Protein AF-A0A9X4QSZ7-F1 (afdb_monomer_lite)

Sequence (183 aa):
MGLTRHLRRLFAAKRQSEEDPERLLNAYIEASSEALRELSVTTKRVQSEGLVILEKMNAVQSEIKTKRDIAEDAARASDAELARRWLEEVHDRNQLYEKLQADAERNRVFAEELLEKQDALSGKIQTAKAVIEQYKARSRRAVSLIAAEQALSDGDSKDVLDQLQADLFLAEAKAELERSRPY

Organism: NCBI:txid1457232

pLDDT: mean 83.5, std 16.27, range [43.16, 98.0]

Structure (mmCIF, N/CA/C/O backbone):
data_AF-A0A9X4QSZ7-F1
#
_entry.id   AF-A0A9X4QSZ7-F1
#
loop_
_atom_site.group_PDB
_atom_site.id
_atom_site.type_symbol
_atom_site.label_atom_id
_atom_site.label_alt_id
_atom_site.label_comp_id
_atom_site.label_asym_id
_atom_site.label_entity_id
_atom_site.label_seq_id
_atom_site.pdbx_PDB_ins_code
_atom_site.Cartn_x
_atom_site.Cartn_y
_atom_site.Cartn_z
_atom_site.occupancy
_atom_site.B_iso_or_equiv
_atom_site.auth_seq_id
_atom_site.auth_comp_id
_atom_site.auth_asym_id
_atom_site.auth_atom_id
_atom_site.pdbx_PDB_model_num
ATOM 1 N N . MET A 1 1 ? 13.954 26.224 -4.984 1.00 43.38 1 MET A N 1
ATOM 2 C CA . MET A 1 1 ? 14.455 26.565 -6.339 1.00 43.38 1 MET A CA 1
ATOM 3 C C . MET A 1 1 ? 14.194 25.365 -7.250 1.00 43.38 1 MET A C 1
ATOM 5 O O . MET A 1 1 ? 15.036 24.491 -7.343 1.00 43.38 1 MET A O 1
ATOM 9 N N . GLY A 1 2 ? 12.967 25.239 -7.769 1.00 43.16 2 GLY A N 1
ATOM 10 C CA . GLY A 1 2 ? 12.361 23.934 -8.091 1.00 43.16 2 GLY A CA 1
ATOM 11 C C . GLY A 1 2 ? 12.649 23.338 -9.475 1.00 43.16 2 GLY A C 1
ATOM 12 O O . GLY A 1 2 ? 12.826 24.066 -10.451 1.00 43.16 2 GLY A O 1
ATOM 13 N N . LEU A 1 3 ? 12.596 21.998 -9.527 1.00 57.00 3 LEU A N 1
ATOM 14 C CA . LEU A 1 3 ? 12.658 21.091 -10.690 1.00 57.00 3 LEU A CA 1
ATOM 15 C C . LEU A 1 3 ? 11.812 21.535 -11.892 1.00 57.00 3 LEU A C 1
ATOM 17 O O . LEU A 1 3 ? 12.214 21.356 -13.039 1.00 57.00 3 LEU A O 1
ATOM 21 N N . THR A 1 4 ? 10.690 22.213 -11.652 1.00 57.81 4 THR A N 1
ATOM 22 C CA . THR A 1 4 ? 9.858 22.811 -12.705 1.00 57.81 4 THR A CA 1
ATOM 23 C C . THR A 1 4 ? 10.611 23.846 -13.538 1.00 57.81 4 THR A C 1
ATOM 25 O O . THR A 1 4 ? 10.361 23.959 -14.732 1.00 57.81 4 THR A O 1
ATOM 28 N N . ARG A 1 5 ? 11.589 24.563 -12.970 1.00 57.38 5 ARG A N 1
ATOM 29 C CA . ARG A 1 5 ? 12.468 25.485 -13.711 1.00 57.38 5 ARG A CA 1
ATOM 30 C C . ARG A 1 5 ? 13.513 24.749 -14.549 1.00 57.38 5 ARG A C 1
ATOM 32 O O . ARG A 1 5 ? 13.945 25.301 -15.555 1.00 57.38 5 ARG A O 1
ATOM 39 N N . HIS A 1 6 ? 13.906 23.536 -14.151 1.00 56.81 6 HIS A N 1
ATOM 40 C CA . HIS A 1 6 ? 14.869 22.704 -14.877 1.00 56.81 6 HIS A CA 1
ATOM 41 C C . HIS A 1 6 ? 14.198 21.988 -16.052 1.00 56.81 6 HIS A C 1
ATOM 43 O O . HIS A 1 6 ? 14.651 22.127 -17.183 1.00 56.81 6 HIS A O 1
ATOM 49 N N . LEU A 1 7 ? 13.024 21.390 -15.822 1.00 59.12 7 LEU A N 1
ATOM 50 C CA . LEU A 1 7 ? 12.160 20.855 -16.878 1.00 59.12 7 LEU A CA 1
ATOM 51 C C . LEU A 1 7 ? 11.757 21.949 -17.873 1.00 59.12 7 LEU A C 1
ATOM 53 O O . LEU A 1 7 ? 11.876 21.771 -19.080 1.00 59.12 7 LEU A O 1
ATOM 57 N N . ARG A 1 8 ? 11.374 23.138 -17.390 1.00 58.62 8 ARG A N 1
ATOM 58 C CA . ARG A 1 8 ? 11.066 24.273 -18.271 1.00 58.62 8 ARG A CA 1
ATOM 59 C C . ARG A 1 8 ? 12.301 24.789 -19.015 1.00 58.62 8 ARG A C 1
ATOM 61 O O . ARG A 1 8 ? 12.126 25.324 -20.095 1.00 58.62 8 ARG A O 1
ATOM 68 N N . ARG A 1 9 ? 13.526 24.617 -18.496 1.00 56.03 9 ARG A N 1
ATOM 69 C CA . ARG A 1 9 ? 14.776 24.929 -19.218 1.00 56.03 9 ARG A CA 1
ATOM 70 C C . ARG A 1 9 ? 15.074 23.907 -20.314 1.00 56.03 9 ARG A C 1
ATOM 72 O O . ARG A 1 9 ? 15.378 24.332 -21.420 1.00 56.03 9 ARG A O 1
ATOM 79 N N . LEU A 1 10 ? 14.912 22.613 -20.035 1.00 57.09 10 LEU A N 1
ATOM 80 C CA . LEU A 1 10 ? 15.083 21.536 -21.019 1.00 57.09 10 LEU A CA 1
ATOM 81 C C . LEU A 1 10 ? 14.067 21.665 -22.165 1.00 57.09 10 LEU A C 1
ATOM 83 O O . LEU A 1 10 ? 14.426 21.590 -23.330 1.00 57.09 10 LEU A O 1
ATOM 87 N N . PHE A 1 11 ? 12.808 21.993 -21.857 1.00 55.84 11 PHE A N 1
ATOM 88 C CA . PHE A 1 11 ? 11.785 22.214 -22.884 1.00 55.84 11 PHE A CA 1
ATOM 89 C C . PHE A 1 11 ? 11.788 23.625 -23.507 1.00 55.84 11 PHE A C 1
ATOM 91 O O . PHE A 1 11 ? 11.189 23.805 -24.565 1.00 55.84 11 PHE A O 1
ATOM 98 N N . ALA A 1 12 ? 12.440 24.628 -22.902 1.00 47.69 12 ALA A N 1
ATOM 99 C CA . ALA A 1 12 ? 12.620 25.961 -23.502 1.00 47.69 12 ALA A CA 1
ATOM 100 C C . ALA A 1 12 ? 13.888 26.070 -24.366 1.00 47.69 12 ALA A C 1
ATOM 102 O O . ALA A 1 12 ? 13.949 26.951 -25.221 1.00 47.69 12 ALA A O 1
ATOM 103 N N . ALA A 1 13 ? 14.857 25.162 -24.205 1.00 46.62 13 ALA A N 1
ATOM 104 C CA . ALA A 1 13 ? 16.011 25.015 -25.099 1.00 46.62 13 ALA A CA 1
ATOM 105 C C . ALA A 1 13 ? 15.629 24.510 -26.508 1.00 46.62 13 ALA A C 1
ATOM 107 O O . ALA A 1 13 ? 16.430 24.563 -27.435 1.00 46.62 13 ALA A O 1
ATOM 108 N N . LYS A 1 14 ? 14.357 24.133 -26.697 1.00 45.41 14 LYS A N 1
ATOM 109 C CA . LYS A 1 14 ? 13.713 23.598 -27.909 1.00 45.41 14 LYS A CA 1
ATOM 110 C C . LYS A 1 14 ? 13.663 24.547 -29.123 1.00 45.41 14 LYS A C 1
ATOM 112 O O . LYS A 1 14 ? 12.784 24.416 -29.971 1.00 45.41 14 LYS A O 1
ATOM 117 N N . ARG A 1 15 ? 14.551 25.541 -29.209 1.00 44.28 15 ARG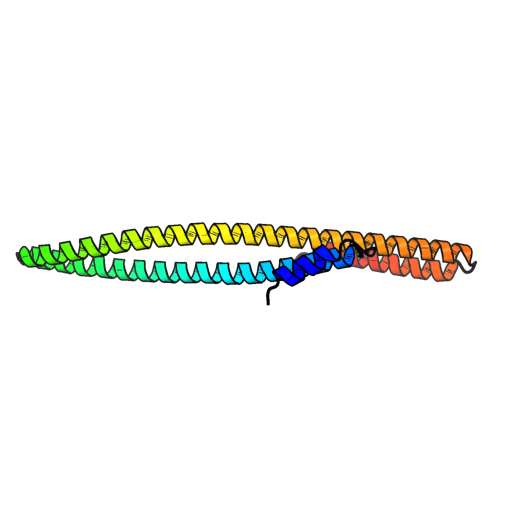 A N 1
ATOM 118 C CA . ARG A 1 15 ? 14.666 26.439 -30.369 1.00 44.28 15 ARG A CA 1
ATOM 119 C C . ARG A 1 15 ? 16.049 26.488 -31.007 1.00 44.28 15 ARG A C 1
ATOM 121 O O . ARG A 1 15 ? 16.155 27.099 -32.064 1.00 44.28 15 ARG A O 1
ATOM 128 N N . GLN A 1 16 ? 17.083 25.870 -30.436 1.00 43.34 16 GLN A N 1
ATOM 129 C CA . GLN A 1 16 ? 18.419 25.910 -31.032 1.00 43.34 16 GLN A CA 1
ATOM 130 C C . GLN A 1 16 ? 19.157 24.577 -30.838 1.00 43.34 16 GLN A C 1
ATOM 132 O O . GLN A 1 16 ? 19.474 24.191 -29.720 1.00 43.34 16 GLN A O 1
ATOM 137 N N . SER A 1 17 ? 19.476 23.940 -31.965 1.00 43.56 17 SER A N 1
ATOM 138 C CA . SER A 1 17 ? 20.271 22.717 -32.158 1.00 43.56 17 SER A CA 1
ATOM 139 C C . SER A 1 17 ? 19.530 21.376 -32.105 1.00 43.56 17 SER A C 1
ATOM 141 O O . SER A 1 17 ? 18.638 21.141 -31.295 1.00 43.56 17 SER A O 1
ATOM 143 N N . GLU A 1 18 ? 19.915 20.526 -33.054 1.00 53.41 18 GLU A N 1
ATOM 144 C CA . GLU A 1 18 ? 19.596 19.109 -33.195 1.00 53.41 18 GLU A CA 1
ATOM 145 C C . GLU A 1 18 ? 19.964 18.356 -31.906 1.00 53.41 18 GLU A C 1
ATOM 147 O O . GLU A 1 18 ? 21.092 17.899 -31.731 1.00 53.41 18 GLU A O 1
ATOM 152 N N . GLU A 1 19 ? 19.039 18.256 -30.953 1.00 56.78 19 GLU A N 1
ATOM 153 C CA . GLU A 1 19 ? 19.259 17.416 -29.778 1.00 56.78 19 GLU A CA 1
ATOM 154 C C . GLU A 1 19 ? 19.158 15.940 -30.176 1.00 56.78 19 GLU A C 1
ATOM 156 O O . GLU A 1 19 ? 18.112 15.463 -30.618 1.00 56.78 19 GLU A O 1
ATOM 161 N N . ASP A 1 20 ? 20.277 15.233 -30.008 1.00 72.19 20 ASP A N 1
ATOM 162 C CA . ASP A 1 20 ? 20.413 13.790 -30.178 1.00 72.19 20 ASP A CA 1
ATOM 163 C C . ASP A 1 20 ? 19.252 13.050 -29.474 1.00 72.19 20 ASP A C 1
ATOM 165 O O . ASP A 1 20 ? 19.101 13.165 -28.247 1.00 72.19 20 ASP A O 1
ATOM 169 N N . PRO A 1 21 ? 18.410 12.303 -30.214 1.00 73.81 21 PRO A N 1
ATOM 170 C CA . PRO A 1 21 ? 17.241 11.626 -29.658 1.00 73.81 21 PRO A CA 1
ATOM 171 C C . PRO A 1 21 ? 17.605 10.633 -28.546 1.00 73.81 21 PRO A C 1
ATOM 173 O O . PRO A 1 21 ? 16.782 10.398 -27.657 1.00 73.81 21 PRO A O 1
ATOM 176 N N . GLU A 1 22 ? 18.834 10.100 -28.527 1.00 77.69 22 GLU A N 1
ATOM 177 C CA . GLU A 1 22 ? 19.316 9.262 -27.425 1.00 77.69 22 GLU A CA 1
ATOM 178 C C . GLU A 1 22 ? 19.416 10.046 -26.113 1.00 77.69 22 GLU A C 1
ATOM 180 O O . GLU A 1 22 ? 19.012 9.553 -25.058 1.00 77.69 22 GLU A O 1
ATOM 185 N N . ARG A 1 23 ? 19.911 11.289 -26.158 1.00 82.25 23 ARG A N 1
ATOM 186 C CA . ARG A 1 23 ? 20.046 12.143 -24.967 1.00 82.25 23 ARG A CA 1
ATOM 187 C C . ARG A 1 23 ? 18.688 12.510 -24.386 1.00 82.25 23 ARG A C 1
ATOM 189 O O . ARG A 1 23 ? 18.512 12.449 -23.171 1.00 82.25 23 ARG A O 1
ATOM 196 N N . LEU A 1 24 ? 17.720 12.829 -25.244 1.00 81.38 24 LEU A N 1
ATOM 197 C CA . LEU A 1 24 ? 16.348 13.130 -24.827 1.00 81.38 24 LEU A CA 1
ATOM 198 C C . LEU A 1 24 ? 15.669 11.926 -24.166 1.00 81.38 24 LEU A C 1
ATOM 200 O O . LEU A 1 24 ? 15.028 12.073 -23.124 1.00 81.38 24 LEU A O 1
ATOM 204 N N . LEU A 1 25 ? 15.828 10.732 -24.742 1.00 82.44 25 LEU A N 1
ATOM 205 C CA . LEU A 1 25 ? 15.267 9.510 -24.171 1.00 82.44 25 LEU A CA 1
ATOM 206 C C . LEU A 1 25 ? 15.952 9.126 -22.851 1.00 82.44 25 LEU A C 1
ATOM 208 O O . LEU A 1 25 ? 15.260 8.737 -21.910 1.00 82.44 25 LEU A O 1
ATOM 212 N N . ASN A 1 26 ? 17.275 9.280 -22.741 1.00 87.25 26 ASN A N 1
ATOM 213 C CA . ASN A 1 26 ? 17.996 9.039 -21.488 1.00 87.25 26 ASN A CA 1
ATOM 214 C C . ASN A 1 26 ? 17.531 9.999 -20.383 1.00 87.25 26 ASN A C 1
ATOM 216 O O . ASN A 1 26 ? 17.172 9.543 -19.299 1.00 87.25 26 ASN A O 1
ATOM 220 N N . ALA A 1 27 ? 17.422 11.300 -20.676 1.00 86.81 27 ALA A N 1
ATOM 221 C CA . ALA A 1 27 ? 16.909 12.285 -19.721 1.00 86.81 27 ALA A CA 1
ATOM 222 C C . ALA A 1 27 ? 15.463 11.974 -19.284 1.00 86.81 27 ALA A C 1
ATOM 224 O O . ALA A 1 27 ? 15.113 12.124 -18.112 1.00 86.81 27 ALA A O 1
ATOM 225 N N . TYR A 1 28 ? 14.618 11.495 -20.205 1.00 86.25 28 TYR A N 1
ATOM 226 C CA . TYR A 1 28 ? 13.264 11.044 -19.878 1.00 86.25 28 TYR A CA 1
ATOM 227 C C . TYR A 1 28 ? 13.260 9.820 -18.951 1.00 86.25 28 TYR A C 1
ATOM 229 O O . TYR A 1 28 ? 12.476 9.780 -17.999 1.00 86.25 28 TYR A O 1
ATOM 237 N N . ILE A 1 29 ? 14.117 8.827 -19.210 1.00 89.75 29 ILE A N 1
ATOM 238 C CA . ILE A 1 29 ? 14.240 7.626 -18.374 1.00 89.75 29 ILE A CA 1
ATOM 239 C C . ILE A 1 29 ? 14.730 7.988 -16.978 1.00 89.75 29 ILE A C 1
ATOM 241 O O . ILE A 1 29 ? 14.176 7.475 -16.007 1.00 89.75 29 ILE A O 1
ATOM 245 N N . GLU A 1 30 ? 15.729 8.860 -16.864 1.00 90.62 30 GLU A N 1
ATOM 246 C CA . GLU A 1 30 ? 16.251 9.327 -15.578 1.00 90.62 30 GLU A CA 1
ATOM 247 C C . GLU A 1 30 ? 15.160 10.033 -14.769 1.00 90.62 30 GLU A C 1
ATOM 249 O O . GLU A 1 30 ? 14.842 9.595 -13.662 1.00 90.62 30 GLU A O 1
ATOM 254 N N . ALA A 1 31 ? 14.502 11.038 -15.357 1.00 88.19 31 ALA A N 1
ATOM 255 C CA . ALA A 1 31 ? 13.426 11.777 -14.697 1.00 88.19 31 ALA A CA 1
ATOM 256 C C . ALA A 1 31 ? 12.252 10.867 -14.297 1.00 88.19 31 ALA A C 1
ATOM 258 O O . ALA A 1 31 ? 11.699 10.984 -13.203 1.00 88.19 31 ALA A O 1
ATOM 259 N N . SER A 1 32 ? 11.877 9.923 -15.164 1.00 87.12 32 SER A N 1
ATOM 260 C CA . SER A 1 32 ? 10.796 8.975 -14.877 1.00 87.12 32 SER A CA 1
ATOM 261 C C . SER A 1 32 ? 11.193 7.964 -13.799 1.00 87.12 32 SER A C 1
ATOM 263 O O . SER A 1 32 ? 10.355 7.584 -12.986 1.00 87.12 32 SER A O 1
ATOM 265 N N . SER A 1 33 ? 12.460 7.541 -13.754 1.00 90.19 33 SER A N 1
ATOM 266 C CA . SER A 1 33 ? 12.976 6.626 -12.726 1.00 90.19 33 SER A CA 1
ATOM 267 C C . SER A 1 33 ? 13.037 7.294 -11.353 1.00 90.19 33 SER A C 1
ATOM 269 O O . SER A 1 33 ? 12.736 6.653 -10.346 1.00 90.19 33 SER A O 1
ATOM 271 N N . GLU A 1 34 ? 13.376 8.583 -11.301 1.00 92.38 34 GLU A N 1
ATOM 272 C CA . GLU A 1 34 ? 13.306 9.377 -10.073 1.00 92.38 34 GLU A CA 1
ATOM 273 C C . GLU A 1 34 ? 11.856 9.525 -9.595 1.00 92.38 34 GLU A C 1
ATOM 275 O O . GLU A 1 34 ? 11.556 9.187 -8.449 1.00 92.38 34 GLU A O 1
ATOM 280 N N . ALA A 1 35 ? 10.933 9.888 -10.491 1.00 88.38 35 ALA A N 1
ATOM 281 C CA . ALA A 1 35 ? 9.506 9.947 -10.175 1.00 88.38 35 ALA A CA 1
ATOM 282 C C . ALA A 1 35 ? 8.952 8.591 -9.693 1.00 88.38 35 ALA A C 1
ATOM 284 O O . ALA A 1 35 ? 8.154 8.542 -8.758 1.00 88.38 35 ALA A O 1
ATOM 285 N N . LEU A 1 36 ? 9.404 7.474 -10.278 1.00 92.44 36 LEU A N 1
ATOM 286 C CA . LEU A 1 36 ? 9.037 6.126 -9.835 1.00 92.44 36 LEU A CA 1
ATOM 287 C C . LEU A 1 36 ? 9.540 5.841 -8.415 1.00 92.44 36 LEU A C 1
ATOM 289 O O . LEU A 1 36 ? 8.828 5.237 -7.611 1.00 92.44 36 LEU A O 1
ATOM 293 N N . ARG A 1 37 ? 10.756 6.288 -8.087 1.00 93.62 37 ARG A N 1
ATOM 294 C CA . ARG A 1 37 ? 11.329 6.142 -6.745 1.00 93.62 37 ARG A CA 1
ATOM 295 C C . ARG A 1 37 ? 10.539 6.944 -5.715 1.00 93.62 37 ARG A C 1
ATOM 297 O O . ARG A 1 37 ? 10.211 6.397 -4.664 1.00 93.62 37 ARG A O 1
ATOM 304 N N . GLU A 1 38 ? 10.220 8.201 -6.011 1.00 93.38 38 GLU A N 1
ATOM 305 C CA . GLU A 1 38 ? 9.389 9.044 -5.143 1.00 93.38 38 GLU A CA 1
ATOM 306 C C . GLU A 1 38 ? 8.007 8.423 -4.925 1.00 93.38 38 GLU A C 1
ATOM 308 O O . GLU A 1 38 ? 7.557 8.282 -3.786 1.00 93.38 38 GLU A O 1
ATOM 313 N N . LEU A 1 39 ? 7.365 7.968 -6.003 1.00 93.19 39 LEU A N 1
ATOM 314 C CA . LEU A 1 39 ? 6.062 7.314 -5.940 1.00 93.19 39 LEU A CA 1
ATOM 315 C C . LEU A 1 39 ? 6.108 6.023 -5.112 1.00 93.19 39 LEU A C 1
ATOM 317 O O . LEU A 1 39 ? 5.204 5.776 -4.315 1.00 93.19 39 LEU A O 1
ATOM 321 N N . SER A 1 40 ? 7.177 5.231 -5.229 1.00 94.75 40 SER A N 1
ATOM 322 C CA . SER A 1 40 ? 7.369 4.022 -4.421 1.00 94.75 40 SER A CA 1
ATOM 323 C C . SER A 1 40 ? 7.509 4.340 -2.929 1.00 94.75 40 S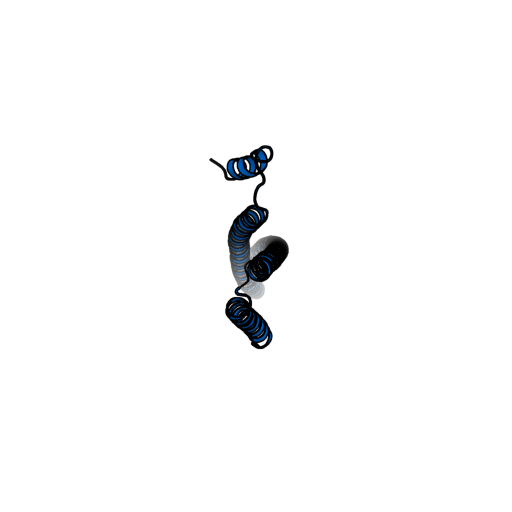ER A C 1
ATOM 325 O O . SER A 1 40 ? 6.928 3.648 -2.093 1.00 94.75 40 SER A O 1
ATOM 327 N N . VAL A 1 41 ? 8.236 5.406 -2.573 1.00 96.25 41 VAL A N 1
ATOM 328 C CA . VAL A 1 41 ? 8.349 5.864 -1.177 1.00 96.25 41 VAL A CA 1
ATOM 329 C C . VAL A 1 41 ? 6.985 6.293 -0.640 1.00 96.25 41 VAL A C 1
ATOM 331 O O . VAL A 1 41 ? 6.603 5.867 0.451 1.00 96.25 41 VAL A O 1
ATOM 334 N N . THR A 1 42 ? 6.225 7.077 -1.407 1.00 94.56 42 THR A N 1
ATOM 335 C CA . THR A 1 42 ? 4.869 7.490 -1.020 1.00 94.56 42 THR A CA 1
ATOM 336 C C . THR A 1 42 ? 3.941 6.288 -0.860 1.00 94.56 42 THR A C 1
ATOM 338 O O . THR A 1 42 ? 3.234 6.201 0.139 1.00 94.56 42 THR A O 1
ATOM 341 N N . THR A 1 43 ? 3.993 5.319 -1.774 1.00 95.31 43 THR A N 1
ATOM 342 C CA . THR A 1 43 ? 3.181 4.092 -1.704 1.00 95.31 43 THR A CA 1
ATOM 343 C C . THR A 1 43 ? 3.475 3.304 -0.430 1.00 95.31 43 THR A C 1
ATOM 345 O O . THR A 1 43 ? 2.558 2.965 0.315 1.00 95.31 43 THR A O 1
ATOM 348 N N . LYS A 1 44 ? 4.758 3.090 -0.108 1.00 95.12 44 LYS A N 1
ATOM 349 C CA . LYS A 1 44 ? 5.171 2.412 1.133 1.00 95.12 44 LYS A CA 1
ATOM 350 C C . LYS A 1 44 ? 4.716 3.158 2.382 1.00 95.12 44 LYS A C 1
ATOM 352 O O . LYS A 1 44 ? 4.312 2.534 3.359 1.00 95.12 44 LYS A O 1
ATOM 357 N N . ARG A 1 45 ? 4.775 4.492 2.359 1.00 96.25 45 ARG A N 1
ATOM 358 C CA . ARG A 1 45 ? 4.286 5.320 3.463 1.00 96.25 45 ARG A CA 1
ATOM 359 C C . ARG A 1 45 ? 2.784 5.133 3.669 1.00 96.25 45 ARG A C 1
ATOM 361 O O . ARG A 1 45 ? 2.376 4.883 4.795 1.00 96.25 45 ARG A O 1
ATOM 368 N N . VAL A 1 46 ? 1.988 5.205 2.603 1.00 96.12 46 VAL A N 1
ATOM 369 C CA . VAL A 1 46 ? 0.530 5.013 2.672 1.00 96.12 46 VAL A CA 1
ATOM 370 C C . VAL A 1 46 ? 0.191 3.617 3.192 1.00 96.12 46 VAL A C 1
ATOM 372 O O . VAL A 1 46 ? -0.624 3.497 4.099 1.00 96.12 46 VAL A O 1
ATOM 375 N N . GLN A 1 47 ? 0.876 2.578 2.705 1.00 95.38 47 GLN A N 1
ATOM 376 C CA . GLN A 1 47 ? 0.717 1.208 3.206 1.00 95.38 47 GLN A CA 1
ATOM 377 C C . GLN A 1 47 ? 1.052 1.092 4.700 1.00 95.38 47 GLN A C 1
ATOM 379 O O . GLN A 1 47 ? 0.321 0.451 5.452 1.00 95.38 47 GLN A O 1
ATOM 384 N N . SER A 1 48 ? 2.128 1.743 5.154 1.00 96.56 48 SER A N 1
ATOM 385 C CA . SER A 1 48 ? 2.481 1.792 6.577 1.00 96.56 48 SER A CA 1
ATOM 386 C C . SER A 1 48 ? 1.429 2.526 7.410 1.00 96.56 48 SER A C 1
ATOM 388 O O . SER A 1 48 ? 1.127 2.089 8.517 1.00 96.56 48 SER A O 1
ATOM 390 N N . GLU A 1 49 ? 0.867 3.626 6.907 1.00 95.88 49 GLU A N 1
ATOM 391 C CA . GLU A 1 49 ? -0.240 4.334 7.561 1.00 95.88 49 GLU A CA 1
ATOM 392 C C . GLU A 1 49 ? -1.484 3.430 7.657 1.00 95.88 49 GLU A C 1
ATOM 394 O O . GLU A 1 49 ? -2.122 3.386 8.708 1.00 95.88 49 GLU A O 1
ATOM 399 N N . GLY A 1 50 ? -1.768 2.635 6.619 1.00 95.50 50 GLY A N 1
ATOM 400 C CA . GLY A 1 50 ? -2.816 1.613 6.629 1.00 95.50 50 GLY A CA 1
ATOM 401 C C . GLY A 1 50 ? -2.626 0.562 7.728 1.00 95.50 50 GLY A C 1
ATOM 402 O O . GLY A 1 50 ? -3.572 0.264 8.457 1.00 95.50 50 GLY A O 1
ATOM 403 N N . LEU A 1 51 ? -1.401 0.059 7.927 1.00 96.50 51 LEU A N 1
ATOM 404 C CA . LEU A 1 51 ? -1.091 -0.882 9.016 1.00 96.50 51 LEU A CA 1
ATOM 405 C C . LEU A 1 51 ? -1.370 -0.280 10.398 1.00 96.50 51 LEU A C 1
ATOM 407 O O . LEU A 1 51 ? -1.982 -0.930 11.242 1.00 96.50 51 LEU A O 1
ATOM 411 N N . VAL A 1 52 ? -1.002 0.985 10.612 1.00 97.62 52 VAL A N 1
ATOM 412 C CA . VAL A 1 52 ? -1.278 1.688 11.875 1.00 97.62 52 VAL A CA 1
ATOM 413 C C . VAL A 1 52 ? -2.784 1.843 12.113 1.00 97.62 52 VAL A C 1
ATOM 415 O O . VAL A 1 52 ? -3.244 1.743 13.252 1.00 97.62 52 VAL A O 1
ATOM 418 N N . ILE A 1 53 ? -3.578 2.088 11.065 1.00 97.19 53 ILE A N 1
ATOM 419 C CA . ILE A 1 53 ? -5.043 2.143 11.187 1.00 97.19 53 ILE A CA 1
ATOM 420 C C . ILE A 1 53 ? -5.589 0.770 11.599 1.00 97.19 53 ILE A C 1
ATOM 422 O O . ILE A 1 53 ? -6.399 0.698 12.523 1.00 97.19 53 ILE A O 1
ATOM 426 N N . LEU A 1 54 ? -5.105 -0.316 10.990 1.00 96.7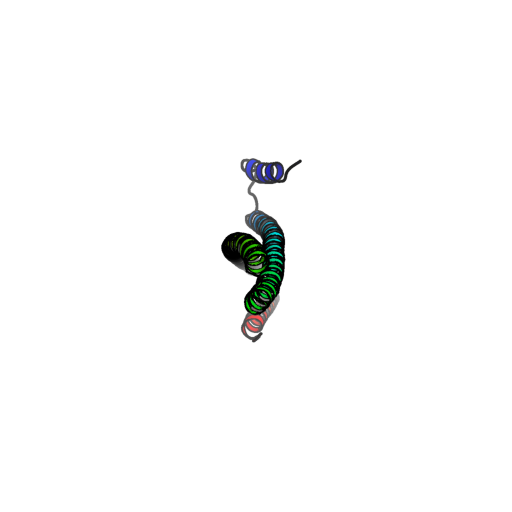5 54 LEU A N 1
ATOM 427 C CA . LEU A 1 54 ? -5.513 -1.681 11.340 1.00 96.75 54 LEU A CA 1
ATOM 428 C C . LEU A 1 54 ? -5.153 -2.048 12.787 1.00 96.75 54 LEU A C 1
ATOM 430 O O . LEU A 1 54 ? -5.972 -2.628 13.499 1.00 96.75 54 LEU A O 1
ATOM 434 N N . GLU A 1 55 ? -3.967 -1.667 13.262 1.00 97.69 55 GLU A N 1
ATOM 435 C CA . GLU A 1 55 ? -3.573 -1.856 14.664 1.00 97.69 55 GLU A CA 1
ATOM 436 C C . GLU A 1 55 ? -4.518 -1.122 15.623 1.00 97.69 55 GLU A C 1
ATOM 438 O O . GLU A 1 55 ? -4.976 -1.700 16.612 1.00 97.69 55 GLU A O 1
ATOM 443 N N . LYS A 1 56 ? -4.877 0.130 15.308 1.00 97.81 56 LYS A N 1
ATOM 444 C CA . LYS A 1 56 ? -5.855 0.900 16.091 1.00 97.81 56 LYS A CA 1
ATOM 445 C C . LYS A 1 56 ? -7.234 0.245 16.083 1.00 97.81 56 LYS A C 1
ATOM 447 O O . LYS A 1 56 ? -7.873 0.190 17.130 1.00 97.81 56 LYS A O 1
ATOM 452 N N . MET A 1 57 ? -7.686 -0.271 14.939 1.00 97.75 57 MET A N 1
ATOM 453 C CA . MET A 1 57 ? -8.955 -1.001 14.843 1.00 97.75 57 MET A CA 1
ATOM 454 C C . MET A 1 57 ? -8.960 -2.235 15.746 1.00 97.75 57 MET A C 1
ATOM 456 O O . MET A 1 57 ? -9.915 -2.432 16.495 1.00 97.75 57 MET A O 1
ATOM 460 N N . ASN A 1 58 ? -7.882 -3.021 15.733 1.00 97.50 58 ASN A N 1
ATOM 461 C CA . ASN A 1 58 ? -7.745 -4.204 16.584 1.00 97.50 58 ASN A CA 1
ATOM 462 C C . ASN A 1 58 ? -7.746 -3.839 18.077 1.00 97.50 58 ASN A C 1
ATOM 464 O O . ASN A 1 58 ? -8.394 -4.514 18.881 1.00 97.50 58 ASN A O 1
ATOM 468 N N . ALA A 1 59 ? -7.068 -2.750 18.454 1.00 97.88 59 ALA A N 1
ATOM 469 C CA . ALA A 1 59 ? -7.077 -2.248 19.825 1.00 97.88 59 ALA A CA 1
ATOM 470 C C . ALA A 1 59 ? -8.493 -1.842 20.270 1.00 97.88 59 ALA A C 1
ATOM 472 O O . ALA A 1 59 ? -8.971 -2.316 21.300 1.00 97.88 59 ALA A O 1
ATOM 473 N N . VAL A 1 60 ? -9.203 -1.047 19.460 1.00 97.75 60 VAL A N 1
ATOM 474 C CA . VAL A 1 60 ? -10.590 -0.634 19.744 1.00 97.75 60 VAL A CA 1
ATOM 475 C C . VAL A 1 60 ? -11.527 -1.842 19.814 1.00 97.75 60 VAL A C 1
ATOM 477 O O . VAL A 1 60 ? -12.390 -1.898 20.685 1.00 97.75 60 VAL A O 1
ATOM 480 N N . GLN A 1 61 ? -11.343 -2.849 18.960 1.00 97.81 61 GLN A N 1
ATOM 481 C CA . GLN A 1 61 ? -12.143 -4.075 18.996 1.00 97.81 61 GLN A CA 1
ATOM 482 C C . GLN A 1 61 ? -11.933 -4.875 20.293 1.00 97.81 61 GLN A C 1
ATOM 484 O O . GLN A 1 61 ? -12.893 -5.407 20.856 1.00 97.81 61 GLN A O 1
ATOM 489 N N . SER A 1 62 ? -10.699 -4.925 20.801 1.00 97.88 62 SER A N 1
ATOM 490 C CA . SER A 1 62 ? -10.391 -5.528 22.103 1.00 97.88 62 SER A CA 1
ATOM 491 C C . SER A 1 62 ? -11.037 -4.753 23.262 1.00 97.88 62 SER A C 1
ATOM 493 O O . SER A 1 62 ? -11.623 -5.353 24.168 1.00 97.88 62 SER A O 1
ATOM 495 N N . GLU A 1 63 ? -11.012 -3.416 23.206 1.00 97.44 63 GLU A N 1
ATOM 496 C CA . GLU A 1 63 ? -11.696 -2.550 24.178 1.00 97.44 63 GLU A CA 1
ATOM 497 C C . GLU A 1 63 ? -13.218 -2.747 24.156 1.00 97.44 63 GLU A C 1
ATOM 499 O O . GLU A 1 63 ? -13.847 -2.840 25.208 1.00 97.44 63 GLU A O 1
ATOM 504 N N . ILE A 1 64 ? -13.823 -2.846 22.968 1.00 97.88 64 ILE A N 1
ATOM 505 C CA . ILE A 1 64 ? -15.257 -3.128 22.814 1.00 97.88 64 ILE A CA 1
ATOM 506 C C . ILE A 1 64 ? -15.606 -4.444 23.502 1.00 97.88 64 ILE A C 1
ATOM 508 O O . ILE A 1 64 ? -16.563 -4.496 24.272 1.00 97.88 64 ILE A O 1
ATOM 512 N N . LYS A 1 65 ? -14.825 -5.500 23.247 1.00 97.81 65 LYS A N 1
ATOM 513 C CA . LYS A 1 65 ? -15.065 -6.820 23.833 1.00 97.81 65 LYS A CA 1
ATOM 514 C C . LYS A 1 65 ? -14.985 -6.777 25.358 1.00 97.81 65 LYS A C 1
ATOM 516 O O . LYS A 1 65 ? -15.933 -7.171 26.021 1.00 97.81 65 LYS A O 1
ATOM 521 N N . THR A 1 66 ? -13.899 -6.232 25.903 1.00 97.75 66 THR A N 1
ATOM 522 C CA . THR A 1 66 ? -13.702 -6.150 27.360 1.00 97.75 66 THR A CA 1
ATOM 523 C C . THR A 1 66 ? -14.799 -5.347 28.055 1.00 97.75 66 THR A C 1
ATOM 525 O O . THR A 1 66 ? -15.322 -5.787 29.074 1.00 97.75 66 THR A O 1
ATOM 528 N N . LYS A 1 67 ? -15.217 -4.205 27.498 1.00 96.94 67 LYS A N 1
ATOM 529 C CA . LYS A 1 67 ? -16.326 -3.419 28.064 1.00 96.94 67 LYS A CA 1
ATOM 530 C C . LYS A 1 67 ? -17.669 -4.135 27.974 1.00 96.94 67 LYS A C 1
ATOM 532 O O . LYS A 1 67 ? -18.491 -4.003 28.876 1.00 96.94 67 LYS A O 1
ATOM 537 N N . ARG A 1 68 ? -17.892 -4.896 26.903 1.00 97.38 68 ARG A N 1
ATOM 538 C CA . ARG A 1 68 ? -19.102 -5.703 26.738 1.00 97.38 68 ARG A CA 1
ATOM 539 C C . ARG A 1 68 ? -19.160 -6.828 27.769 1.00 97.38 68 ARG A C 1
ATOM 541 O O . ARG A 1 68 ? -20.199 -6.988 28.396 1.00 97.38 68 ARG A O 1
ATOM 548 N N . ASP A 1 69 ? -18.040 -7.507 28.010 1.00 98.00 69 ASP A N 1
ATOM 549 C CA . ASP A 1 69 ? -17.926 -8.537 29.049 1.00 98.00 69 ASP A CA 1
ATOM 550 C C . ASP A 1 69 ? -18.242 -7.943 30.443 1.00 98.00 69 ASP A C 1
ATOM 552 O O . ASP A 1 69 ? -19.051 -8.494 31.187 1.00 98.00 69 ASP A O 1
ATOM 556 N N . ILE A 1 70 ? -17.707 -6.754 30.762 1.00 97.44 70 ILE A N 1
ATOM 557 C CA . ILE A 1 70 ? -18.007 -6.043 32.022 1.00 97.44 70 ILE A CA 1
ATOM 558 C C . ILE A 1 70 ? -19.492 -5.654 32.115 1.00 97.44 70 ILE A C 1
ATOM 560 O O . ILE A 1 70 ? -20.102 -5.780 33.180 1.00 97.44 70 ILE A O 1
ATOM 564 N N . ALA A 1 71 ? -20.093 -5.182 31.019 1.00 97.06 71 ALA A N 1
ATOM 565 C CA . ALA A 1 71 ? -21.513 -4.839 30.982 1.00 97.06 71 ALA A CA 1
ATOM 566 C C . ALA A 1 71 ? -22.406 -6.067 31.225 1.00 97.06 71 ALA A C 1
ATOM 568 O O . ALA A 1 71 ? -23.407 -5.974 31.938 1.00 97.06 71 ALA A O 1
ATOM 569 N N . GLU A 1 72 ? -22.038 -7.218 30.657 1.00 97.19 72 GLU A N 1
ATOM 570 C CA . GLU A 1 72 ? -22.736 -8.488 30.862 1.00 97.19 72 GLU A CA 1
ATOM 571 C C . GLU A 1 72 ? -22.626 -8.970 32.311 1.00 97.19 72 GLU A C 1
ATOM 573 O O . GLU A 1 72 ? -23.631 -9.380 32.896 1.00 97.19 72 GLU A O 1
ATOM 578 N N . ASP A 1 73 ? -21.446 -8.870 32.922 1.00 97.88 73 ASP A N 1
ATOM 579 C CA . ASP A 1 73 ? -21.251 -9.240 34.325 1.00 97.88 73 ASP A CA 1
ATOM 580 C C . ASP A 1 73 ? -22.011 -8.305 35.282 1.00 97.88 73 ASP A C 1
ATOM 582 O O . ASP A 1 73 ? -22.648 -8.779 36.227 1.00 97.88 73 ASP A O 1
ATOM 586 N N . ALA A 1 74 ? -22.051 -6.997 35.004 1.00 96.94 74 ALA A N 1
ATOM 587 C CA . ALA A 1 74 ? -22.876 -6.045 35.752 1.00 96.94 74 ALA A CA 1
ATOM 588 C C . ALA A 1 74 ? -24.378 -6.363 35.630 1.00 96.94 74 ALA A C 1
ATOM 590 O O . ALA A 1 74 ? -25.106 -6.347 36.625 1.00 96.94 74 ALA A O 1
ATOM 591 N N . ALA A 1 75 ? -24.838 -6.728 34.429 1.00 96.44 75 ALA A N 1
ATOM 592 C CA . ALA A 1 75 ? -26.219 -7.146 34.207 1.00 96.44 75 ALA A CA 1
ATOM 593 C C . ALA A 1 75 ? -26.562 -8.435 34.977 1.00 96.44 75 ALA A C 1
ATOM 595 O O . ALA A 1 75 ? -27.635 -8.522 35.576 1.00 96.44 75 ALA A O 1
ATOM 596 N N . ARG A 1 76 ? -25.644 -9.413 35.031 1.00 97.31 76 ARG A N 1
ATOM 597 C CA . ARG A 1 76 ? -25.797 -10.636 35.847 1.00 97.31 76 ARG A CA 1
ATOM 598 C C . ARG A 1 76 ? -25.866 -10.330 37.342 1.00 97.31 76 ARG A C 1
ATOM 600 O O . ARG A 1 76 ? -26.635 -10.968 38.055 1.00 97.31 76 ARG A O 1
ATOM 607 N N . ALA A 1 77 ? -25.117 -9.331 37.804 1.00 97.25 77 ALA A N 1
ATOM 608 C CA . ALA A 1 77 ? -25.166 -8.839 39.179 1.00 97.25 77 ALA A CA 1
ATOM 609 C C . ALA A 1 77 ? -26.416 -7.987 39.489 1.00 97.25 77 ALA A C 1
ATOM 611 O O . ALA A 1 77 ? -26.553 -7.491 40.604 1.00 97.25 77 ALA A O 1
ATOM 612 N N . SER A 1 78 ? -27.343 -7.837 38.532 1.00 96.75 78 SER A N 1
ATOM 613 C CA . SER A 1 78 ? -28.538 -6.984 38.630 1.00 96.75 78 SER A CA 1
ATOM 614 C C . SER A 1 78 ? -28.240 -5.486 38.811 1.00 96.75 78 SER A C 1
ATOM 616 O O . SER A 1 78 ? -29.119 -4.731 39.227 1.00 96.75 78 SER A O 1
ATOM 618 N N . ASP A 1 79 ? -27.039 -5.028 38.446 1.00 97.19 79 ASP A N 1
ATOM 619 C CA . ASP A 1 79 ? -26.690 -3.605 38.408 1.00 97.19 79 ASP A CA 1
ATOM 620 C C . ASP A 1 79 ? -26.978 -3.020 37.015 1.00 97.19 79 ASP A C 1
ATOM 622 O O . ASP A 1 79 ? -26.128 -2.940 36.121 1.00 97.19 79 ASP A O 1
ATOM 626 N N . ALA A 1 80 ? -28.237 -2.625 36.819 1.00 96.00 80 ALA A N 1
ATOM 627 C CA . ALA A 1 80 ? -28.726 -2.107 35.545 1.00 96.00 80 ALA A CA 1
ATOM 628 C C . ALA A 1 80 ? -28.213 -0.697 35.200 1.00 96.00 80 ALA A C 1
ATOM 630 O O . ALA A 1 80 ? -28.310 -0.289 34.039 1.00 96.00 80 ALA A O 1
ATOM 631 N N . GLU A 1 81 ? -27.731 0.084 36.171 1.00 96.56 81 GLU A N 1
ATOM 632 C CA . GLU A 1 81 ? -27.141 1.399 35.888 1.00 96.56 81 GLU A CA 1
ATOM 633 C C . GLU A 1 81 ? -25.715 1.248 35.371 1.00 96.56 81 GLU A C 1
ATOM 635 O O . GLU A 1 81 ? -25.369 1.841 34.346 1.00 96.56 81 GLU A O 1
ATOM 640 N N . LEU A 1 82 ? -24.911 0.411 36.030 1.00 95.75 82 LEU A N 1
ATOM 641 C CA . LEU A 1 82 ? -23.543 0.140 35.607 1.00 95.75 82 LEU A CA 1
ATOM 642 C C . LEU A 1 82 ? -23.510 -0.525 34.226 1.00 95.75 82 LEU A C 1
ATOM 644 O O . LEU A 1 82 ? -22.750 -0.091 33.360 1.00 95.75 82 LEU A O 1
ATOM 648 N N . ALA A 1 83 ? -24.383 -1.509 33.981 1.00 96.88 83 ALA A N 1
ATOM 649 C CA . ALA A 1 83 ? -24.502 -2.148 32.671 1.00 96.88 83 ALA A CA 1
ATOM 650 C C . ALA A 1 83 ? -24.842 -1.138 31.559 1.00 96.88 83 ALA A C 1
ATOM 652 O O . ALA A 1 83 ? -24.252 -1.184 30.481 1.00 96.88 83 ALA A O 1
ATOM 653 N N . ARG A 1 84 ? -25.750 -0.183 31.823 1.00 97.12 84 ARG A N 1
ATOM 654 C CA . ARG A 1 84 ? -26.106 0.870 30.857 1.00 97.12 84 ARG A CA 1
ATOM 655 C C . ARG A 1 84 ? -24.930 1.786 30.532 1.00 97.12 84 ARG A C 1
ATOM 657 O O . ARG A 1 84 ? -24.667 2.000 29.354 1.00 97.12 84 ARG A O 1
ATOM 664 N N . ARG A 1 85 ? -24.189 2.252 31.542 1.00 97.56 85 ARG A N 1
ATOM 665 C CA . ARG A 1 85 ? -23.002 3.102 31.332 1.00 97.56 85 ARG A CA 1
ATOM 666 C C . ARG A 1 85 ? -21.951 2.411 30.461 1.00 97.56 85 ARG A C 1
ATOM 668 O O . ARG A 1 85 ? -21.438 3.010 29.522 1.00 97.56 85 ARG A O 1
ATOM 675 N N . TRP A 1 86 ? -21.667 1.132 30.713 1.00 97.12 86 TRP A N 1
ATOM 676 C CA . TRP A 1 86 ? -20.712 0.388 29.885 1.00 97.12 86 TRP A CA 1
ATOM 677 C C . TRP A 1 86 ? -21.208 0.158 28.456 1.00 97.12 86 TRP A C 1
ATOM 679 O O . TRP A 1 86 ? -20.410 0.216 27.522 1.00 97.12 86 TRP A O 1
ATOM 689 N N . LEU A 1 87 ? -22.511 -0.063 28.260 1.00 97.12 87 LEU A N 1
ATOM 690 C CA . LEU A 1 87 ? -23.091 -0.180 26.920 1.00 97.12 87 LEU A CA 1
ATOM 691 C C . LEU A 1 87 ? -23.046 1.141 26.139 1.00 97.12 87 LEU A C 1
ATOM 693 O O . LEU A 1 87 ? -22.815 1.106 24.931 1.00 97.12 87 LEU A O 1
ATOM 697 N N . GLU A 1 88 ? -23.208 2.287 26.804 1.00 97.69 88 GLU A N 1
ATOM 698 C CA . GLU A 1 88 ? -22.989 3.608 26.196 1.00 97.69 88 GLU A CA 1
ATOM 699 C C . GLU A 1 88 ? -21.532 3.761 25.738 1.00 97.69 88 GLU A C 1
ATOM 701 O O . GLU A 1 88 ? -21.276 4.086 24.579 1.00 97.69 88 GLU A O 1
ATOM 706 N N . GLU A 1 89 ? -20.560 3.400 26.580 1.00 97.38 89 GLU A N 1
ATOM 707 C CA . GLU A 1 89 ? -19.151 3.433 26.176 1.00 97.38 89 GLU A CA 1
ATOM 708 C C . GLU A 1 89 ? -18.827 2.460 25.030 1.00 97.38 89 GLU A C 1
ATOM 710 O O . GLU A 1 89 ? -17.983 2.758 24.181 1.00 97.38 89 GLU A O 1
ATOM 715 N N . VAL A 1 90 ? -19.466 1.286 24.991 1.00 97.88 90 VAL A N 1
ATOM 716 C CA . VAL A 1 90 ? -19.354 0.343 23.866 1.00 97.88 90 VAL A CA 1
ATOM 717 C C . VAL A 1 90 ? -19.911 0.967 22.591 1.00 97.88 90 VAL A C 1
ATOM 719 O O . VAL A 1 90 ? -19.304 0.818 21.530 1.00 97.88 90 VAL A O 1
ATOM 722 N N . HIS A 1 91 ? -21.035 1.679 22.675 1.00 97.88 91 HIS A N 1
ATOM 723 C CA . HIS A 1 91 ? -21.608 2.384 21.535 1.00 97.88 91 HIS A CA 1
ATOM 724 C C . HIS A 1 91 ? -20.639 3.437 20.981 1.00 97.88 91 HIS A C 1
ATOM 726 O O . HIS A 1 91 ? -20.352 3.420 19.783 1.00 97.88 91 HIS A O 1
ATOM 732 N N . ASP A 1 92 ? -20.044 4.265 21.841 1.00 97.50 92 ASP A N 1
ATOM 733 C CA . ASP A 1 92 ? -19.050 5.266 21.431 1.00 97.50 92 ASP A CA 1
ATOM 734 C C . ASP A 1 92 ? -17.819 4.628 20.772 1.00 97.50 92 ASP A C 1
ATOM 736 O O . ASP A 1 92 ? -17.292 5.124 19.769 1.00 97.50 92 ASP A O 1
ATOM 740 N N . ARG A 1 93 ? -17.355 3.490 21.304 1.00 97.50 93 ARG A N 1
ATOM 741 C CA . ARG A 1 93 ? -16.222 2.750 20.729 1.00 97.50 93 ARG A CA 1
ATOM 742 C C . ARG A 1 93 ? -16.575 2.096 19.396 1.00 97.50 93 ARG A C 1
ATOM 744 O O . ARG A 1 93 ? -15.735 2.108 18.500 1.00 97.50 93 ARG A O 1
ATOM 751 N N . ASN A 1 94 ? -17.800 1.603 19.223 1.00 97.88 94 ASN A N 1
ATOM 752 C CA . ASN A 1 94 ? -18.282 1.112 17.929 1.00 97.88 94 ASN A CA 1
ATOM 753 C C . ASN A 1 94 ? -18.318 2.236 16.885 1.00 97.88 94 ASN A C 1
ATOM 755 O O . ASN A 1 94 ? -17.824 2.042 15.779 1.00 97.88 94 ASN A O 1
ATOM 759 N N . GLN A 1 95 ? -18.794 3.434 17.241 1.00 97.88 95 GLN A N 1
ATOM 760 C CA . GLN A 1 95 ? -18.752 4.583 16.327 1.00 97.88 95 GLN A CA 1
ATOM 761 C C . GLN A 1 95 ? -17.314 4.953 15.927 1.00 97.88 95 GLN A C 1
ATOM 763 O O . GLN A 1 95 ? -17.051 5.326 14.783 1.00 97.88 95 GLN A O 1
ATOM 768 N N . LEU A 1 96 ? -16.362 4.872 16.863 1.00 97.25 96 LEU A N 1
ATOM 769 C CA . LEU A 1 96 ? -14.945 5.073 16.554 1.00 97.25 96 LEU A CA 1
ATOM 770 C C . LEU A 1 96 ? -14.413 3.981 15.615 1.00 97.25 96 LEU A C 1
ATOM 772 O O . LEU A 1 96 ? -13.687 4.297 14.673 1.00 97.25 96 LEU A O 1
ATOM 776 N N . TYR A 1 97 ? -14.780 2.721 15.849 1.00 97.81 97 TYR A N 1
ATOM 777 C CA . TYR A 1 97 ? -14.399 1.600 14.994 1.00 97.81 97 TYR A CA 1
ATOM 778 C C . TYR A 1 97 ? -14.911 1.781 13.559 1.00 97.81 97 TYR A C 1
ATOM 780 O O . TYR A 1 97 ? -14.135 1.639 12.620 1.00 97.81 97 TYR A O 1
ATOM 788 N N . GLU A 1 98 ? -16.172 2.181 13.381 1.00 97.81 98 GLU A N 1
ATOM 789 C CA . GLU A 1 98 ? -16.759 2.465 12.063 1.00 97.81 98 GLU A CA 1
ATOM 790 C C . GLU A 1 98 ? -16.012 3.587 11.325 1.00 97.81 98 GLU A C 1
ATOM 792 O O . GLU A 1 98 ? -15.744 3.481 10.126 1.00 97.81 98 GLU A O 1
ATOM 797 N N . LYS A 1 99 ? -15.606 4.649 12.038 1.00 97.44 99 LYS A N 1
ATOM 798 C CA . LYS A 1 99 ? -14.777 5.724 11.462 1.00 97.44 99 LYS A CA 1
ATOM 799 C C . LYS A 1 99 ? -13.415 5.203 11.007 1.00 97.44 99 LYS A C 1
ATOM 801 O O . LYS A 1 99 ? -13.006 5.481 9.883 1.00 97.44 99 LYS A O 1
ATOM 806 N N . LEU A 1 100 ? -12.737 4.422 11.850 1.00 97.62 100 LEU A N 1
ATOM 807 C CA . LEU A 1 100 ? -11.447 3.819 11.505 1.00 97.62 100 LEU A CA 1
ATOM 808 C C . LEU A 1 100 ? -11.567 2.847 10.327 1.00 97.62 100 LEU A C 1
ATOM 810 O O . LEU A 1 100 ? -10.682 2.820 9.479 1.00 97.62 100 LEU A O 1
ATOM 814 N N . GLN A 1 101 ? -12.666 2.098 10.236 1.00 97.25 101 GLN A N 1
ATOM 815 C CA . GLN A 1 101 ? -12.945 1.211 9.111 1.00 97.25 101 GLN A CA 1
ATOM 816 C C . GLN A 1 101 ? -13.114 1.994 7.802 1.00 97.25 101 GLN A C 1
ATOM 818 O O . GLN A 1 101 ? -12.548 1.612 6.778 1.00 97.25 101 GLN A O 1
ATOM 823 N N . ALA A 1 102 ? -13.839 3.115 7.833 1.00 97.00 102 ALA A N 1
ATOM 824 C CA . ALA A 1 102 ? -13.971 3.993 6.674 1.00 97.00 102 ALA A CA 1
ATOM 825 C C . ALA A 1 102 ? -12.619 4.595 6.250 1.00 97.00 102 ALA A C 1
ATOM 827 O O . ALA A 1 102 ? -12.324 4.677 5.057 1.00 97.00 102 ALA A O 1
ATOM 828 N N . ASP A 1 103 ? -11.782 4.990 7.210 1.00 96.06 103 ASP A N 1
ATOM 829 C CA . ASP A 1 103 ? -10.444 5.515 6.928 1.00 96.06 103 ASP A CA 1
ATOM 830 C C . ASP A 1 103 ? -9.489 4.433 6.399 1.00 96.06 103 ASP A C 1
ATOM 832 O O . ASP A 1 103 ? -8.715 4.705 5.479 1.00 96.06 103 ASP A O 1
ATOM 836 N N . ALA A 1 104 ? -9.578 3.200 6.907 1.00 96.50 104 ALA A N 1
ATOM 837 C CA . ALA A 1 104 ? -8.829 2.054 6.394 1.00 96.50 104 ALA A CA 1
ATOM 838 C C . ALA A 1 104 ? -9.181 1.770 4.929 1.00 96.50 104 ALA A C 1
ATOM 840 O O . ALA A 1 104 ? -8.288 1.580 4.106 1.00 96.50 104 ALA A O 1
ATOM 841 N N . GLU A 1 105 ? -10.469 1.808 4.586 1.00 96.50 105 GLU A N 1
ATOM 842 C CA . GLU A 1 105 ? -10.930 1.578 3.217 1.00 96.50 105 GLU A CA 1
ATOM 843 C C . GLU A 1 105 ? -10.476 2.692 2.265 1.00 96.50 105 GLU A C 1
ATOM 845 O O . GLU A 1 105 ? -9.983 2.418 1.172 1.00 96.50 105 GLU A O 1
ATOM 850 N N . ARG A 1 106 ? -10.547 3.958 2.696 1.00 96.81 106 ARG A N 1
ATOM 851 C CA . ARG A 1 106 ? -9.997 5.084 1.921 1.00 96.81 106 ARG A CA 1
ATOM 852 C C . ARG A 1 106 ? -8.498 4.931 1.685 1.00 96.81 106 ARG A C 1
ATOM 854 O O . ARG A 1 106 ? -8.029 5.180 0.577 1.00 96.81 106 ARG A O 1
ATOM 861 N N . ASN A 1 107 ? -7.750 4.532 2.714 1.00 96.81 107 ASN A N 1
ATOM 862 C CA . ASN A 1 107 ? -6.314 4.299 2.602 1.00 96.81 107 ASN A CA 1
ATOM 863 C C . ASN A 1 107 ? -6.012 3.133 1.645 1.00 96.81 107 ASN A C 1
ATOM 865 O O . ASN A 1 107 ? -5.128 3.271 0.803 1.00 96.81 107 ASN A O 1
ATOM 869 N N . ARG A 1 108 ? -6.790 2.041 1.707 1.00 96.62 108 ARG A N 1
ATOM 870 C CA . ARG A 1 108 ? -6.680 0.888 0.801 1.00 96.62 108 ARG A CA 1
ATOM 871 C C . ARG A 1 108 ? -6.868 1.296 -0.658 1.00 96.62 108 ARG A C 1
ATOM 873 O O . ARG A 1 108 ? -5.980 1.048 -1.468 1.00 96.62 108 ARG A O 1
ATOM 880 N N . VAL A 1 10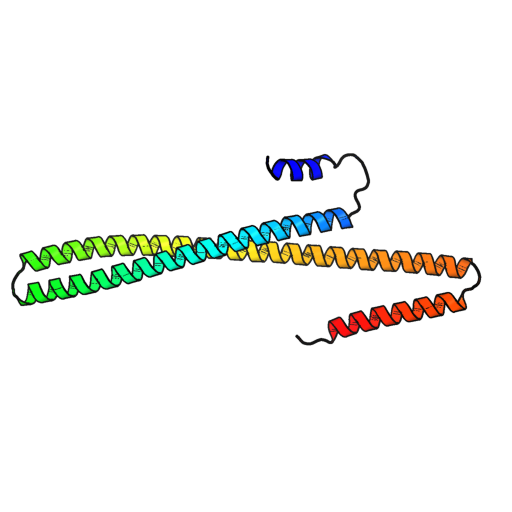9 ? -7.973 1.973 -0.975 1.00 97.19 109 VAL A N 1
ATOM 881 C CA . VAL A 1 109 ? -8.262 2.451 -2.338 1.00 97.19 109 VAL A CA 1
ATOM 882 C C . VAL A 1 109 ? -7.159 3.393 -2.825 1.00 97.19 109 VAL A C 1
ATOM 884 O O . VAL A 1 109 ? -6.663 3.255 -3.939 1.00 97.19 109 VAL A O 1
ATOM 887 N N . PHE A 1 110 ? -6.704 4.314 -1.972 1.00 96.50 110 PHE A N 1
ATOM 888 C CA . PHE A 1 110 ? -5.620 5.225 -2.332 1.00 96.50 110 PHE A CA 1
ATOM 889 C C . PHE A 1 110 ? -4.288 4.498 -2.580 1.00 96.50 110 PHE A C 1
ATOM 891 O O . PHE A 1 110 ? -3.560 4.846 -3.510 1.00 96.50 110 PHE A O 1
ATOM 898 N N . ALA A 1 111 ? -3.963 3.473 -1.788 1.00 95.25 111 ALA A N 1
ATOM 899 C CA . ALA A 1 111 ? -2.777 2.648 -2.000 1.00 95.25 111 ALA A CA 1
ATOM 900 C C . ALA A 1 111 ? -2.850 1.870 -3.325 1.00 95.25 111 ALA A C 1
ATOM 902 O O . ALA A 1 111 ? -1.847 1.794 -4.036 1.00 95.25 111 ALA A O 1
ATOM 903 N N . GLU A 1 112 ? -4.023 1.341 -3.677 1.00 95.62 112 GLU A N 1
ATOM 904 C CA . GLU A 1 112 ? -4.269 0.655 -4.953 1.00 95.62 112 GLU A CA 1
ATOM 905 C C . GLU A 1 112 ? -4.067 1.600 -6.143 1.00 95.62 112 GLU A C 1
ATOM 907 O O . GLU A 1 112 ? -3.299 1.283 -7.051 1.00 95.62 112 GLU A O 1
ATOM 912 N N . GLU A 1 113 ? -4.623 2.813 -6.094 1.00 96.50 113 GLU A N 1
ATOM 913 C CA . GLU A 1 113 ? -4.394 3.822 -7.137 1.00 96.50 113 GLU A CA 1
ATOM 914 C C . GLU A 1 113 ? -2.910 4.189 -7.306 1.00 96.50 113 GLU A C 1
ATOM 916 O O . GLU A 1 113 ? -2.452 4.491 -8.413 1.00 96.50 113 GLU A O 1
ATOM 921 N N . LEU A 1 114 ? -2.146 4.238 -6.210 1.00 95.50 114 LEU A N 1
ATOM 922 C CA . LEU A 1 114 ? -0.713 4.526 -6.269 1.00 95.50 114 LEU A CA 1
ATOM 923 C C . LEU A 1 114 ? 0.070 3.369 -6.894 1.00 95.50 114 LEU A C 1
ATOM 925 O O . LEU A 1 114 ? 0.973 3.630 -7.691 1.00 95.50 114 LEU A O 1
ATOM 929 N N . LEU A 1 115 ? -0.298 2.121 -6.590 1.00 95.44 115 LEU A N 1
ATOM 930 C CA . LEU A 1 115 ? 0.288 0.932 -7.212 1.00 95.44 115 LEU A CA 1
ATOM 931 C C . LEU A 1 115 ? 0.019 0.903 -8.718 1.00 95.44 115 LEU A C 1
ATOM 933 O O . LEU A 1 115 ? 0.957 0.750 -9.495 1.00 95.44 115 LEU A O 1
ATOM 937 N N . GLU A 1 116 ? -1.215 1.170 -9.149 1.00 96.06 116 GLU A N 1
ATOM 938 C CA . GLU A 1 116 ? -1.551 1.252 -10.576 1.00 96.06 116 GLU A CA 1
ATOM 939 C C . GLU A 1 116 ? -0.731 2.331 -11.301 1.00 96.06 116 GLU A C 1
ATOM 941 O O . GLU A 1 116 ? -0.199 2.110 -12.393 1.00 96.06 116 GLU A O 1
ATOM 946 N N . LYS A 1 117 ? -0.572 3.509 -10.682 1.00 94.50 117 LYS A N 1
ATOM 947 C CA . LYS A 1 117 ? 0.274 4.588 -11.223 1.00 94.50 117 LYS A CA 1
ATOM 948 C C . LYS A 1 117 ? 1.746 4.177 -11.275 1.00 94.50 117 LYS A C 1
ATOM 950 O O . LYS A 1 117 ? 2.441 4.542 -12.228 1.00 94.50 117 LYS A O 1
ATOM 955 N N . GLN A 1 118 ? 2.219 3.434 -10.276 1.00 93.69 118 GLN A N 1
ATOM 956 C CA . GLN A 1 118 ? 3.586 2.925 -10.213 1.00 93.69 118 GLN A CA 1
ATOM 957 C C . GLN A 1 118 ? 3.847 1.921 -11.341 1.00 93.69 118 GLN A C 1
ATOM 959 O O . GLN A 1 118 ? 4.846 2.054 -12.051 1.00 93.69 118 GLN A O 1
ATOM 964 N N . ASP A 1 119 ? 2.925 0.990 -11.568 1.00 94.25 119 ASP A N 1
ATOM 965 C CA . ASP A 1 119 ? 3.0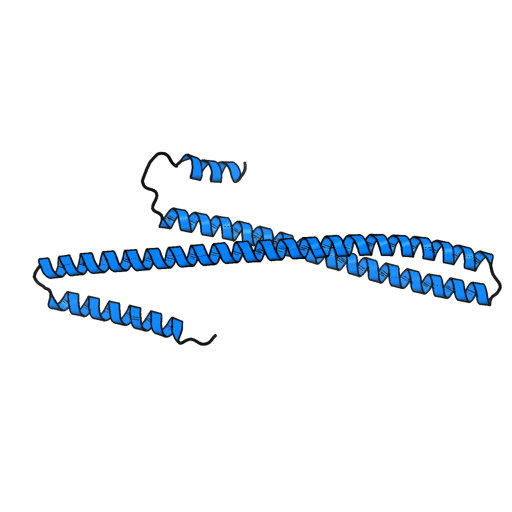15 -0.003 -12.638 1.00 94.25 119 ASP A CA 1
ATOM 966 C C . ASP A 1 119 ? 2.943 0.652 -14.019 1.00 94.25 119 ASP A C 1
ATOM 968 O O . ASP A 1 119 ? 3.768 0.368 -14.893 1.00 94.25 119 ASP A O 1
ATOM 972 N N . ALA A 1 120 ? 2.038 1.616 -14.206 1.00 93.88 120 ALA A N 1
ATOM 973 C CA . ALA A 1 120 ? 1.938 2.375 -15.447 1.00 93.88 120 ALA A CA 1
ATOM 974 C C . ALA A 1 120 ? 3.227 3.159 -15.758 1.00 93.88 120 ALA A C 1
ATOM 976 O O . ALA A 1 120 ? 3.666 3.213 -16.911 1.00 93.88 120 ALA A O 1
ATOM 977 N N . LEU A 1 121 ? 3.851 3.776 -14.749 1.00 92.56 121 LEU A N 1
ATOM 978 C CA . LEU A 1 121 ? 5.109 4.505 -14.921 1.00 92.56 121 LEU A CA 1
ATOM 979 C C . LEU A 1 121 ? 6.285 3.555 -15.184 1.00 92.56 121 LEU A C 1
ATOM 981 O O . LEU A 1 121 ? 7.101 3.826 -16.066 1.00 92.56 121 LEU A O 1
ATOM 985 N N . SER A 1 122 ? 6.340 2.425 -14.479 1.00 94.31 122 SER A N 1
ATOM 986 C CA . SER A 1 122 ? 7.321 1.362 -14.714 1.00 94.31 122 SER A CA 1
ATOM 987 C C . SER A 1 122 ? 7.239 0.835 -16.151 1.00 94.31 122 SER A C 1
ATOM 989 O O . SER A 1 122 ? 8.252 0.788 -16.853 1.00 94.31 122 SER A O 1
ATOM 991 N N . GLY A 1 123 ? 6.026 0.557 -16.642 1.00 92.94 123 GLY A N 1
ATOM 992 C CA . GLY A 1 123 ? 5.784 0.155 -18.028 1.00 92.94 123 GLY A CA 1
ATOM 993 C C . GLY A 1 123 ? 6.278 1.199 -19.034 1.00 92.94 123 GLY A C 1
ATOM 994 O O . GLY A 1 123 ? 6.989 0.862 -19.980 1.00 92.94 123 GLY A O 1
ATOM 995 N N . LYS A 1 124 ? 6.008 2.491 -18.798 1.00 91.06 124 LYS A N 1
ATOM 996 C CA . LYS A 1 124 ? 6.531 3.579 -19.649 1.00 91.06 124 LYS A CA 1
ATOM 997 C C . LYS A 1 124 ? 8.059 3.617 -19.670 1.00 91.06 124 LYS A C 1
ATOM 999 O O . LYS A 1 124 ? 8.646 3.727 -20.745 1.00 91.06 124 LYS A O 1
ATOM 1004 N N . ILE A 1 125 ? 8.718 3.458 -18.524 1.00 91.69 125 ILE A N 1
ATOM 1005 C CA . ILE A 1 125 ? 10.187 3.400 -18.451 1.00 91.69 125 ILE A CA 1
ATOM 1006 C C . ILE A 1 125 ? 10.729 2.204 -19.238 1.00 91.69 125 ILE A C 1
ATOM 1008 O O . ILE A 1 125 ? 11.701 2.353 -19.975 1.00 91.69 125 ILE A O 1
ATOM 1012 N N . GLN A 1 126 ? 10.105 1.031 -19.119 1.00 93.50 126 GLN A N 1
ATOM 1013 C CA . GLN A 1 126 ? 10.504 -0.155 -19.880 1.00 93.50 126 GLN A CA 1
ATOM 1014 C C . GLN A 1 126 ? 10.360 0.066 -21.389 1.00 93.50 126 GLN A C 1
ATOM 1016 O O . GLN A 1 126 ? 11.289 -0.237 -22.136 1.00 93.50 126 GLN A O 1
ATOM 1021 N N . THR A 1 127 ? 9.253 0.665 -21.841 1.00 91.75 127 THR A N 1
ATOM 1022 C CA . THR A 1 127 ? 9.085 1.005 -23.264 1.00 91.75 127 THR A CA 1
ATOM 1023 C C . THR A 1 127 ? 10.138 2.003 -23.745 1.00 91.75 127 THR A C 1
ATOM 1025 O O . THR A 1 127 ? 10.733 1.792 -24.798 1.00 91.75 127 THR A O 1
ATOM 1028 N N . ALA A 1 128 ? 10.449 3.040 -22.960 1.00 87.12 128 ALA A N 1
ATOM 1029 C CA . ALA A 1 128 ? 11.490 4.004 -23.306 1.00 87.12 128 ALA A CA 1
ATOM 1030 C C . ALA A 1 128 ? 12.877 3.347 -23.395 1.00 87.12 128 ALA A C 1
ATOM 1032 O O . ALA A 1 128 ? 13.605 3.587 -24.356 1.00 87.12 128 ALA A O 1
ATOM 1033 N N . LYS A 1 129 ? 13.219 2.458 -22.450 1.00 90.38 129 LYS A N 1
ATOM 1034 C CA . LYS A 1 129 ? 14.456 1.660 -22.497 1.00 90.38 129 LYS A CA 1
ATOM 1035 C C . LYS A 1 129 ? 14.524 0.795 -23.757 1.00 90.38 129 LYS A C 1
ATOM 1037 O O . LYS A 1 129 ? 15.548 0.792 -24.432 1.00 90.38 129 LYS A O 1
ATOM 1042 N N . ALA A 1 130 ? 13.431 0.120 -24.112 1.00 90.88 130 ALA A N 1
ATOM 1043 C CA . ALA A 1 130 ? 13.362 -0.690 -25.327 1.00 90.88 130 ALA A CA 1
ATOM 1044 C C . ALA A 1 130 ? 13.564 0.151 -26.601 1.00 90.88 130 ALA A C 1
ATOM 1046 O O . ALA A 1 130 ? 14.273 -0.271 -27.513 1.00 90.88 130 ALA A O 1
ATOM 1047 N N . VAL A 1 131 ? 12.990 1.359 -26.654 1.00 88.12 131 VAL A N 1
ATOM 1048 C CA . VAL A 1 131 ? 13.174 2.290 -27.779 1.00 88.12 131 VAL A CA 1
ATOM 1049 C C . VAL A 1 131 ? 14.632 2.742 -27.898 1.00 88.12 131 VAL A C 1
ATOM 1051 O O . VAL A 1 131 ? 15.162 2.761 -29.009 1.00 88.12 131 VAL A O 1
ATOM 1054 N N . ILE A 1 132 ? 15.307 3.049 -26.783 1.00 87.12 132 ILE A N 1
ATOM 1055 C CA . ILE A 1 132 ? 16.739 3.392 -26.803 1.00 87.12 132 ILE A CA 1
ATOM 1056 C C . ILE A 1 132 ? 17.574 2.238 -27.349 1.00 87.12 132 ILE A C 1
ATOM 1058 O O . ILE A 1 132 ? 18.421 2.455 -28.210 1.00 87.12 132 ILE A O 1
ATOM 1062 N N . GLU A 1 133 ? 17.342 1.013 -26.882 1.00 88.25 133 GLU A N 1
ATOM 1063 C CA . GLU A 1 133 ? 18.115 -0.140 -27.351 1.00 88.25 133 GLU A CA 1
ATOM 1064 C C . GLU A 1 133 ? 17.888 -0.413 -28.845 1.00 88.25 133 GLU A C 1
ATOM 1066 O O . GLU A 1 133 ? 18.840 -0.691 -29.577 1.00 88.25 133 GLU A O 1
ATOM 1071 N N . GLN A 1 134 ? 16.661 -0.227 -29.346 1.00 88.12 134 GLN A N 1
ATOM 1072 C CA . GLN A 1 134 ? 16.397 -0.275 -30.787 1.00 88.12 134 GLN A CA 1
ATOM 1073 C C . GLN A 1 134 ? 17.154 0.812 -31.556 1.00 88.12 134 GLN A C 1
ATOM 1075 O O . GLN A 1 134 ? 17.688 0.537 -32.633 1.00 88.12 134 GLN A O 1
ATOM 1080 N N . TYR A 1 135 ? 17.212 2.035 -31.025 1.00 83.94 135 TYR A N 1
ATOM 1081 C CA . TYR A 1 135 ? 17.930 3.135 -31.662 1.00 83.94 135 TYR A CA 1
ATOM 1082 C C . TYR A 1 135 ? 19.443 2.873 -31.692 1.00 83.94 135 TYR A C 1
ATOM 1084 O O . TYR A 1 135 ? 20.048 2.938 -32.762 1.00 83.94 135 TYR A O 1
ATOM 1092 N N . LYS A 1 136 ? 20.034 2.436 -30.573 1.00 83.88 136 LYS A N 1
ATOM 1093 C CA . LYS A 1 136 ? 21.445 2.026 -30.500 1.00 83.88 136 LYS A CA 1
ATOM 1094 C C . LYS A 1 136 ? 21.766 0.898 -31.476 1.00 83.88 136 LYS A C 1
ATOM 1096 O O . LYS A 1 136 ? 22.792 0.943 -32.149 1.00 83.88 136 LYS A O 1
ATOM 1101 N N . ALA A 1 137 ? 20.898 -0.109 -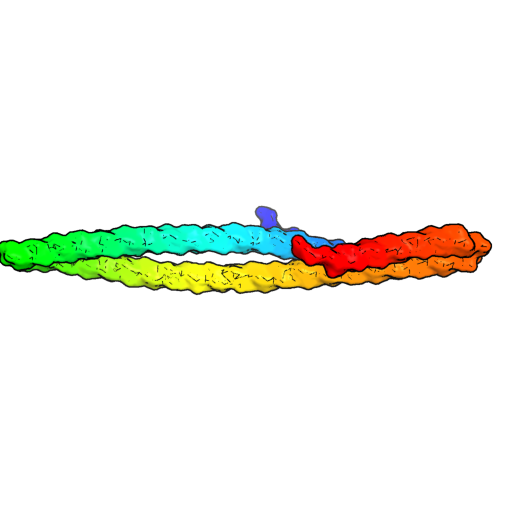31.589 1.00 84.56 137 ALA A N 1
ATOM 1102 C CA . ALA A 1 137 ? 21.087 -1.208 -32.534 1.00 84.56 137 ALA A CA 1
ATOM 1103 C C . ALA A 1 137 ? 21.064 -0.725 -33.993 1.00 84.56 137 ALA A C 1
ATOM 1105 O O . ALA A 1 137 ? 21.895 -1.151 -34.795 1.00 84.56 137 ALA A O 1
ATOM 1106 N N . ARG A 1 138 ? 20.147 0.190 -34.342 1.00 81.81 138 ARG A N 1
ATOM 1107 C CA . ARG A 1 138 ? 20.098 0.814 -35.676 1.00 81.81 138 ARG A CA 1
ATOM 1108 C C . ARG A 1 138 ? 21.337 1.662 -35.950 1.00 81.81 138 ARG A C 1
ATOM 1110 O O . ARG A 1 138 ? 21.913 1.533 -37.024 1.00 81.81 138 ARG A O 1
ATOM 1117 N N . SER A 1 139 ? 21.765 2.461 -34.976 1.00 80.06 139 SER A N 1
ATOM 1118 C CA . SER A 1 139 ? 22.972 3.286 -35.060 1.00 80.06 139 SER A CA 1
ATOM 1119 C C . SER A 1 139 ? 24.220 2.426 -35.295 1.00 80.06 139 SER A C 1
ATOM 1121 O O . SER A 1 139 ? 24.944 2.642 -36.263 1.00 80.06 139 SER A O 1
ATOM 1123 N N . ARG A 1 140 ? 24.410 1.351 -34.514 1.00 82.12 140 ARG A N 1
ATOM 1124 C CA . ARG A 1 140 ? 25.519 0.395 -34.701 1.00 82.12 140 ARG A CA 1
ATOM 1125 C C . ARG A 1 140 ? 25.517 -0.256 -36.085 1.00 82.12 140 ARG A C 1
ATOM 1127 O O . ARG A 1 140 ? 26.572 -0.348 -36.698 1.00 82.12 140 ARG A O 1
ATOM 1134 N N . ARG A 1 141 ? 24.346 -0.669 -36.587 1.00 81.19 141 ARG A N 1
ATOM 1135 C CA . ARG A 1 141 ? 24.207 -1.235 -37.943 1.00 81.19 141 ARG A CA 1
ATOM 1136 C C . ARG A 1 141 ? 24.541 -0.221 -39.035 1.00 81.19 141 ARG A C 1
ATOM 1138 O O . ARG A 1 141 ? 25.170 -0.577 -40.021 1.00 81.19 141 ARG A O 1
ATOM 1145 N N . ALA A 1 142 ? 24.123 1.033 -38.876 1.00 78.06 142 ALA A N 1
ATOM 1146 C CA . ALA A 1 142 ? 24.463 2.084 -39.829 1.00 78.06 142 ALA A CA 1
ATOM 1147 C C . ALA A 1 142 ? 25.979 2.334 -39.855 1.00 78.06 142 ALA A C 1
ATOM 1149 O O . ALA A 1 142 ? 26.571 2.374 -40.927 1.00 78.06 142 ALA A O 1
ATOM 1150 N N . VAL A 1 143 ? 26.618 2.411 -38.682 1.00 80.81 143 VAL A N 1
ATOM 1151 C CA . VAL A 1 143 ? 28.078 2.559 -38.570 1.00 80.81 143 VAL A CA 1
ATOM 1152 C C . VAL A 1 143 ? 28.811 1.371 -39.198 1.00 80.81 143 VAL A C 1
ATOM 1154 O O . VAL A 1 143 ? 29.763 1.582 -39.944 1.00 80.81 143 VAL A O 1
ATOM 1157 N N . SER A 1 144 ? 28.361 0.133 -38.961 1.00 79.56 144 SER A N 1
ATOM 1158 C CA . SER A 1 144 ? 28.988 -1.056 -39.554 1.00 79.56 144 SER A CA 1
ATOM 1159 C C . SER A 1 144 ? 28.837 -1.107 -41.075 1.00 79.56 144 SER A C 1
ATOM 1161 O O . SER A 1 144 ? 29.764 -1.528 -41.757 1.00 79.56 144 SER A O 1
ATOM 1163 N N . LEU A 1 145 ? 27.694 -0.670 -41.617 1.00 78.75 145 LEU A N 1
ATOM 1164 C CA . LEU A 1 145 ? 27.484 -0.582 -43.066 1.00 78.75 145 LEU A CA 1
ATOM 1165 C C . LEU A 1 145 ? 28.403 0.465 -43.702 1.00 78.75 145 LEU A C 1
ATOM 1167 O O . LEU A 1 145 ? 29.049 0.163 -44.697 1.00 78.75 145 LEU A O 1
ATOM 1171 N N . ILE A 1 146 ? 28.523 1.648 -43.092 1.00 77.19 146 ILE A N 1
ATOM 1172 C CA . ILE A 1 146 ? 29.442 2.697 -43.562 1.00 77.19 146 ILE A CA 1
ATOM 1173 C C . ILE A 1 146 ? 30.891 2.196 -43.527 1.00 77.19 146 ILE A C 1
ATOM 1175 O O . ILE A 1 146 ? 31.623 2.372 -44.496 1.00 77.19 146 ILE A O 1
ATOM 1179 N N . ALA A 1 147 ? 31.304 1.535 -42.441 1.00 76.00 147 ALA A N 1
ATOM 1180 C CA . ALA A 1 147 ? 32.643 0.958 -42.332 1.00 76.00 147 ALA A CA 1
ATOM 1181 C C . ALA A 1 147 ? 32.893 -0.130 -43.392 1.00 76.00 147 ALA A C 1
ATOM 1183 O O . ALA A 1 147 ? 33.972 -0.177 -43.978 1.00 76.00 147 ALA A O 1
ATOM 1184 N N . ALA A 1 148 ? 31.897 -0.974 -43.681 1.00 75.88 148 ALA A N 1
ATOM 1185 C CA . ALA A 1 148 ? 31.987 -1.988 -44.729 1.00 75.88 148 ALA A CA 1
ATOM 1186 C C . ALA A 1 148 ? 32.080 -1.367 -46.135 1.00 75.88 148 ALA A C 1
ATOM 1188 O O . ALA A 1 148 ? 32.892 -1.810 -46.941 1.00 75.88 148 ALA A O 1
ATOM 1189 N N . GLU A 1 149 ? 31.299 -0.322 -46.429 1.00 73.25 149 GLU A N 1
ATOM 1190 C CA . GLU A 1 149 ? 31.379 0.420 -47.695 1.00 73.25 149 GLU A CA 1
ATOM 1191 C C . GLU A 1 149 ? 32.744 1.100 -47.875 1.00 73.25 149 GLU A C 1
ATOM 1193 O O . GLU A 1 149 ? 33.328 1.031 -48.956 1.00 73.25 149 GLU A O 1
ATOM 1198 N N . GLN A 1 150 ? 33.293 1.694 -46.812 1.00 74.19 150 GLN A N 1
ATOM 1199 C CA . GLN A 1 150 ? 34.635 2.284 -46.822 1.00 74.19 150 GLN A CA 1
ATOM 1200 C C . GLN A 1 150 ? 35.723 1.220 -47.033 1.00 74.19 150 GLN A C 1
ATOM 1202 O O . GLN A 1 150 ? 36.592 1.395 -47.881 1.00 74.19 150 GLN A O 1
ATOM 1207 N N . ALA A 1 151 ? 35.633 0.071 -46.358 1.00 66.62 151 ALA A N 1
ATOM 1208 C CA . ALA A 1 151 ? 36.576 -1.039 -46.525 1.00 66.62 151 ALA A CA 1
ATOM 1209 C C . ALA A 1 151 ? 36.519 -1.693 -47.921 1.00 66.62 151 ALA A C 1
ATOM 1211 O O . ALA A 1 151 ? 37.532 -2.169 -48.439 1.00 66.62 151 ALA A O 1
ATOM 1212 N N . LEU A 1 152 ? 35.342 -1.711 -48.554 1.00 65.25 152 LEU A N 1
ATOM 1213 C CA . LEU A 1 152 ? 35.178 -2.139 -49.947 1.00 65.25 152 LEU A CA 1
ATOM 1214 C C . LEU A 1 152 ? 35.745 -1.108 -50.936 1.00 65.25 152 LEU A C 1
ATOM 1216 O O . LEU A 1 152 ? 36.209 -1.490 -52.008 1.00 65.25 152 LEU A O 1
ATOM 1220 N N . SER A 1 153 ? 35.727 0.179 -50.578 1.00 65.31 153 SER A N 1
ATOM 1221 C CA . SER A 1 153 ? 36.275 1.270 -51.389 1.00 65.31 153 SER A CA 1
ATOM 1222 C C . SER A 1 153 ? 37.806 1.385 -51.306 1.00 65.31 153 SER A C 1
ATOM 1224 O O . SER A 1 153 ? 38.421 1.780 -52.294 1.00 65.31 153 SER A O 1
ATOM 1226 N N . ASP A 1 154 ? 38.421 1.030 -50.172 1.00 62.06 154 ASP A N 1
ATOM 1227 C CA . ASP A 1 154 ? 39.861 1.228 -49.908 1.00 62.06 154 ASP A CA 1
ATOM 1228 C C . ASP A 1 154 ? 40.770 0.034 -50.285 1.00 62.06 154 ASP A C 1
ATOM 1230 O O . ASP A 1 154 ? 41.987 0.099 -50.127 1.00 62.06 154 ASP A O 1
ATOM 1234 N N . GLY A 1 155 ? 40.227 -1.047 -50.855 1.00 56.38 155 GLY A N 1
ATOM 1235 C CA . GLY A 1 155 ? 41.015 -2.084 -51.546 1.00 56.38 155 GLY A CA 1
ATOM 1236 C C . GLY A 1 155 ? 41.681 -3.176 -50.687 1.00 56.38 155 GLY A C 1
ATOM 1237 O O . GLY A 1 155 ? 42.130 -4.165 -51.263 1.00 56.38 155 GLY A O 1
ATOM 1238 N N . ASP A 1 156 ? 41.674 -3.081 -49.352 1.00 56.66 156 ASP A N 1
ATOM 1239 C CA . ASP A 1 156 ? 42.180 -4.117 -48.417 1.00 56.66 156 ASP A CA 1
ATOM 1240 C C . ASP A 1 156 ? 41.031 -4.925 -47.775 1.00 56.66 156 ASP A C 1
ATOM 1242 O O . ASP A 1 156 ? 40.856 -5.034 -46.561 1.00 56.66 156 ASP A O 1
ATOM 1246 N N . SER A 1 157 ? 40.174 -5.488 -48.625 1.00 56.84 157 SER A N 1
ATOM 1247 C CA . SER A 1 157 ? 38.841 -5.953 -48.227 1.00 56.84 157 SER A CA 1
ATOM 1248 C C . SER A 1 157 ? 38.808 -7.241 -47.390 1.00 56.84 157 SER A C 1
ATOM 1250 O O . SER A 1 157 ? 37.765 -7.554 -46.832 1.00 56.84 157 SER A O 1
ATOM 1252 N N . LYS A 1 158 ? 39.891 -8.022 -47.294 1.00 57.44 158 LYS A N 1
ATOM 1253 C CA . LYS A 1 158 ? 39.848 -9.355 -46.655 1.00 57.44 158 LYS A CA 1
ATOM 1254 C C . LYS A 1 158 ? 39.936 -9.313 -45.130 1.00 57.44 158 LYS A C 1
ATOM 1256 O O . LYS A 1 158 ? 39.070 -9.866 -44.463 1.00 57.44 158 LYS A O 1
ATOM 1261 N N . ASP A 1 159 ? 40.921 -8.608 -44.588 1.00 60.22 159 ASP A N 1
ATOM 1262 C CA . ASP A 1 159 ? 41.186 -8.628 -43.143 1.00 60.22 159 ASP A CA 1
ATOM 1263 C C . ASP A 1 159 ? 40.105 -7.873 -42.349 1.00 60.22 159 ASP A C 1
ATOM 1265 O O . ASP A 1 159 ? 39.754 -8.252 -41.230 1.00 60.22 159 ASP A O 1
ATOM 1269 N N . VAL A 1 160 ? 39.516 -6.835 -42.953 1.00 58.31 160 VAL A N 1
ATOM 1270 C CA . VAL A 1 160 ? 38.409 -6.074 -42.354 1.00 58.31 160 VAL A CA 1
ATOM 1271 C C . VAL A 1 160 ? 37.095 -6.858 -42.412 1.00 58.31 160 VAL A C 1
ATOM 1273 O O . VAL A 1 160 ? 36.314 -6.805 -41.462 1.00 58.31 160 VAL A O 1
ATOM 1276 N N . LEU A 1 161 ? 36.849 -7.625 -43.483 1.00 59.31 161 LEU A N 1
ATOM 1277 C CA . LEU A 1 161 ? 35.681 -8.510 -43.559 1.00 59.31 161 LEU A CA 1
ATOM 1278 C C . LEU A 1 161 ? 35.761 -9.631 -42.519 1.00 59.31 161 LEU A C 1
ATOM 1280 O O . LEU A 1 161 ? 34.757 -9.894 -41.861 1.00 59.31 161 LEU A O 1
ATOM 1284 N N . ASP A 1 162 ? 36.938 -10.222 -42.306 1.00 66.12 162 ASP A N 1
ATOM 1285 C CA . ASP A 1 162 ? 37.132 -11.263 -41.291 1.00 66.12 162 ASP A CA 1
ATOM 1286 C C . ASP A 1 162 ? 36.917 -10.718 -39.864 1.00 66.12 162 ASP A C 1
ATOM 1288 O O . ASP A 1 162 ? 36.284 -11.376 -39.033 1.00 66.12 162 ASP A O 1
ATOM 1292 N N . GLN A 1 163 ? 37.357 -9.484 -39.578 1.00 71.00 163 GLN A N 1
ATOM 1293 C CA . GLN A 1 163 ? 37.088 -8.821 -38.293 1.00 71.00 163 GLN A CA 1
ATOM 1294 C C . GLN A 1 163 ? 35.606 -8.474 -38.105 1.00 71.00 163 GLN A C 1
ATOM 1296 O O . GLN A 1 163 ? 35.039 -8.759 -37.050 1.00 71.00 163 GLN A O 1
ATOM 1301 N N . LEU A 1 164 ? 34.949 -7.919 -39.127 1.00 69.38 164 LEU A N 1
ATOM 1302 C CA . LEU A 1 164 ? 33.519 -7.604 -39.067 1.00 69.38 164 LEU A CA 1
ATOM 1303 C C . LEU A 1 164 ? 32.664 -8.865 -38.927 1.00 69.38 164 LEU A C 1
ATOM 1305 O O . LEU A 1 164 ? 31.665 -8.855 -38.210 1.00 69.38 164 LEU A O 1
ATOM 1309 N N . GLN A 1 165 ? 33.060 -9.961 -39.572 1.00 72.69 165 GLN A N 1
ATOM 1310 C CA . GLN A 1 165 ? 32.391 -11.249 -39.448 1.00 72.69 165 GLN A CA 1
ATOM 1311 C C . GLN A 1 165 ? 32.556 -11.827 -38.033 1.00 72.69 165 GLN A C 1
ATOM 1313 O O . GLN A 1 165 ? 31.586 -12.327 -37.461 1.00 72.69 165 GLN A O 1
ATOM 1318 N N . ALA A 1 166 ? 33.740 -11.694 -37.427 1.00 73.62 166 ALA A N 1
ATOM 1319 C CA . ALA A 1 166 ? 33.976 -12.082 -36.037 1.00 73.62 166 ALA A CA 1
ATOM 1320 C C . ALA A 1 166 ? 33.144 -11.247 -35.043 1.00 73.62 166 ALA A C 1
ATOM 1322 O O . ALA A 1 166 ? 32.547 -11.808 -34.120 1.00 73.62 166 ALA A O 1
ATOM 1323 N N . ASP A 1 167 ? 33.041 -9.933 -35.256 1.00 76.38 167 ASP A N 1
ATOM 1324 C CA . ASP A 1 167 ? 32.234 -9.037 -34.421 1.00 76.38 167 ASP A CA 1
ATOM 1325 C C . ASP A 1 167 ? 30.729 -9.297 -34.570 1.00 76.38 167 ASP A C 1
ATOM 1327 O O . ASP A 1 167 ? 29.990 -9.269 -33.578 1.00 76.38 167 ASP A O 1
ATOM 1331 N N . LEU A 1 168 ? 30.268 -9.608 -35.788 1.00 76.31 168 LEU A N 1
ATOM 1332 C CA . LEU A 1 168 ? 28.880 -9.985 -36.052 1.00 76.31 168 LEU A CA 1
ATOM 1333 C C . LEU A 1 168 ? 28.530 -11.299 -35.344 1.00 76.31 168 LEU A C 1
ATOM 1335 O O . LEU A 1 168 ? 27.522 -11.361 -34.640 1.00 76.31 168 LEU A O 1
ATOM 1339 N N . PHE A 1 169 ? 29.396 -12.312 -35.441 1.00 75.94 169 PHE A N 1
ATOM 1340 C CA . PHE A 1 169 ? 29.203 -13.580 -34.736 1.00 75.94 169 PHE A CA 1
ATOM 1341 C C . PHE A 1 169 ? 29.245 -13.417 -33.215 1.00 75.94 169 PHE A C 1
ATOM 1343 O O . PHE A 1 169 ? 28.454 -14.041 -32.510 1.00 75.94 169 PHE A O 1
ATOM 1350 N N . LEU A 1 170 ? 30.097 -12.538 -32.683 1.00 77.75 170 LEU A N 1
ATOM 1351 C CA . LEU A 1 170 ? 30.107 -12.209 -31.256 1.00 77.75 170 LEU A CA 1
ATOM 1352 C C . LEU A 1 170 ? 28.820 -11.506 -30.809 1.00 77.75 170 LEU A C 1
ATOM 1354 O O . LEU A 1 170 ? 28.338 -11.749 -29.699 1.00 77.75 170 LEU A O 1
ATOM 1358 N N . ALA A 1 171 ? 28.263 -10.630 -31.643 1.00 75.06 171 ALA A N 1
ATOM 1359 C CA . ALA A 1 171 ? 27.006 -9.947 -31.363 1.00 75.06 171 ALA A CA 1
ATOM 1360 C C . ALA A 1 171 ? 25.806 -10.906 -31.418 1.00 75.06 171 ALA A C 1
ATOM 1362 O O . ALA A 1 171 ? 24.943 -10.849 -30.540 1.00 75.06 171 ALA A O 1
ATOM 1363 N N . GLU A 1 172 ? 25.770 -11.811 -32.397 1.00 72.38 172 GLU A N 1
ATOM 1364 C CA . GLU A 1 172 ? 24.736 -12.844 -32.514 1.00 72.38 172 GLU A CA 1
ATOM 1365 C C . GLU A 1 172 ? 24.817 -13.851 -31.365 1.00 72.38 172 GLU A C 1
ATOM 1367 O O . GLU A 1 172 ? 23.805 -14.097 -30.710 1.00 72.38 172 GLU A O 1
ATOM 1372 N N . ALA A 1 173 ? 26.017 -14.323 -31.019 1.00 73.94 173 ALA A N 1
ATOM 1373 C CA . ALA A 1 173 ? 26.223 -15.213 -29.880 1.00 73.94 173 ALA A CA 1
ATOM 1374 C C . ALA A 1 173 ? 25.788 -14.567 -28.553 1.00 73.94 173 ALA A C 1
ATOM 1376 O O . ALA A 1 173 ? 25.180 -15.229 -27.715 1.00 73.94 173 ALA A O 1
ATOM 1377 N N . LYS A 1 174 ? 26.039 -13.264 -28.352 1.00 75.31 174 LYS A N 1
ATOM 1378 C CA . LYS A 1 174 ? 25.545 -12.532 -27.169 1.00 75.31 174 LYS A CA 1
ATOM 1379 C C . LYS A 1 174 ? 24.021 -12.431 -27.148 1.00 75.31 174 LYS A C 1
ATOM 1381 O O . LYS A 1 174 ? 23.419 -12.672 -26.105 1.00 75.31 174 LYS A O 1
ATOM 1386 N N . ALA A 1 175 ? 23.401 -12.118 -28.284 1.00 75.19 175 ALA A N 1
ATOM 1387 C CA . ALA A 1 175 ? 21.947 -12.034 -28.395 1.00 75.19 175 ALA A CA 1
ATOM 1388 C C . ALA A 1 175 ? 21.268 -13.399 -28.185 1.00 75.19 175 ALA A C 1
ATOM 1390 O O . ALA A 1 175 ? 20.170 -13.473 -27.635 1.00 75.19 175 ALA A O 1
ATOM 1391 N N . GLU A 1 176 ? 21.912 -14.486 -28.604 1.00 72.06 176 GLU A N 1
ATOM 1392 C CA . GLU A 1 176 ? 21.421 -15.847 -28.407 1.00 72.06 176 GLU A CA 1
ATOM 1393 C C . GLU A 1 176 ? 21.571 -16.298 -26.948 1.00 72.06 176 GLU A C 1
ATOM 1395 O O . GLU A 1 176 ? 20.640 -16.871 -26.390 1.00 72.06 176 GLU A O 1
ATOM 1400 N N . LEU A 1 177 ? 22.666 -15.921 -26.280 1.00 73.12 177 LEU A N 1
ATOM 1401 C CA . LEU A 1 177 ? 22.904 -16.195 -24.858 1.00 73.12 177 LEU A CA 1
ATOM 1402 C C . LEU A 1 177 ? 21.946 -15.416 -23.938 1.00 73.12 177 LEU A C 1
ATOM 1404 O O . LEU A 1 177 ? 21.513 -15.929 -22.907 1.00 73.12 177 LEU A O 1
ATOM 1408 N N . GLU A 1 178 ? 21.560 -14.198 -24.325 1.00 71.94 178 GLU A N 1
ATOM 1409 C CA . GLU A 1 178 ? 20.494 -13.437 -23.657 1.00 71.94 178 GLU A CA 1
ATOM 1410 C C . GLU A 1 178 ? 19.107 -14.070 -23.850 1.00 71.94 178 GLU A C 1
ATOM 1412 O O . GLU A 1 178 ? 18.272 -13.992 -22.951 1.00 71.94 178 GLU A O 1
ATOM 1417 N N . ARG A 1 179 ? 18.860 -14.741 -24.984 1.00 67.50 179 ARG A N 1
ATOM 1418 C CA . ARG A 1 179 ? 17.610 -15.483 -25.240 1.00 67.50 179 ARG A CA 1
ATOM 1419 C C . ARG A 1 179 ? 17.583 -16.863 -24.588 1.00 67.50 179 ARG A C 1
ATOM 1421 O O . ARG A 1 179 ? 16.501 -17.362 -24.290 1.00 67.50 179 ARG A O 1
ATOM 1428 N N . SER A 1 180 ? 18.743 -17.489 -24.392 1.00 62.78 180 SER A N 1
ATOM 1429 C CA . SER A 1 180 ? 18.865 -18.868 -23.915 1.00 62.78 180 SER A CA 1
ATOM 1430 C C . SER A 1 180 ? 19.061 -18.997 -22.405 1.00 62.78 180 SER A C 1
ATOM 1432 O O . SER A 1 180 ? 19.207 -20.120 -21.933 1.00 62.78 180 SER A O 1
ATOM 1434 N N . ARG A 1 181 ? 19.109 -17.899 -21.637 1.00 48.22 181 ARG A N 1
ATOM 1435 C CA . ARG A 1 181 ? 19.118 -17.947 -20.165 1.00 48.22 181 ARG A CA 1
ATOM 1436 C C . ARG A 1 181 ? 17.684 -18.084 -19.636 1.00 48.22 181 ARG A C 1
ATOM 1438 O O . ARG A 1 181 ? 16.935 -17.110 -19.707 1.00 48.22 181 ARG A O 1
ATOM 1445 N N . PRO A 1 182 ? 17.283 -19.241 -19.078 1.00 51.69 182 PRO A N 1
ATOM 1446 C CA . PRO A 1 182 ? 16.082 -19.320 -18.268 1.00 51.69 182 PRO A CA 1
ATOM 1447 C C . PRO A 1 182 ? 16.438 -18.844 -16.853 1.00 51.69 182 PRO A C 1
ATOM 1449 O O . PRO A 1 182 ? 17.228 -19.506 -16.190 1.00 51.69 182 PRO A O 1
ATOM 1452 N N . TYR A 1 183 ? 15.861 -17.702 -16.463 1.00 48.44 183 TYR A N 1
ATOM 1453 C CA . TYR A 1 183 ? 15.821 -17.099 -15.117 1.00 48.44 183 TYR A CA 1
ATOM 1454 C C . TYR A 1 183 ? 17.113 -17.115 -14.283 1.00 48.44 183 TYR A C 1
ATOM 1456 O O . TYR A 1 183 ? 17.430 -18.142 -13.647 1.00 48.44 183 TYR A O 1
#

Foldseek 3Di:
DDPVVVVCVVVVVVPDDDDDVLVVLVVVLVVLVVVLVVLVVVLVVLVVVLVVLVVVLVVLVVVLVVLQVVLVVCVVVVNPVSSVVSVVVSVVSVVVSVVSVVVSVVSVVVSVVSVVVSVVSVVVSVVSVVVSVVVVVVVVVVVLVVVQVVCVVVPVNPVVVVVSVVVVVVVVVVVVVVVPDDD

Secondary structure (DSSP, 8-state):
--THHHHHHHHHSTTSS---HHHHHHHHHHHHHHHHHHHHHHHHHHHHHHHHHHHHHHHHHHHHHHHHHHHHHHHHTT-HHHHHHHHHHHHHHHHHHHHHHHHHHHHHHHHHHHHHHHHHHHHHHHHHHHHHHHHHHHHHHHHHHHHHHHHHHSS-HHHHHHHHHHHHHHHHHHHHHHHS---

Radius of gyration: 32.77 Å; chains: 1; bounding box: 71×46×91 Å